Protein AF-A0A848UAN7-F1 (afdb_monomer)

Secondary structure (DSSP, 8-state):
-PPPSSB-HHHHHHHHHHHHHHHHHHHHHHHHH--SS---S-HHHHHHHHHHHHHHHHHHS-TT-HHHHHHHHHHHHHHH--HHHHHHHHHHHHHHHHHHTTSSSB-HHHHHHHHHHHHHHHHHT-SS--SSSHHHHHHHHHHHHHHHHT-

Mean predicted aligned error: 4.3 Å

Sequence (151 aa):
MPTLDRLDVRALRDVIVTYRDTVRNHAGGLNKLNVYPVPDGDTGTNMSRTLDAVVAEMESADPDDLGATCDAISHGSLMGARGNSGVILSQILRGLTSTLKEQAEGTGQRVADALTAASAGAYQAVLKPVEGTILTVVRESADAAKAASHG

Nearest PDB structures (foldseek):
  8vip-assembly1_A  TM=9.567E-01  e=2.050E-08  Staphylococcus aureus subsp. aureus NCTC 8325
  7ed9-assembly2_B  TM=9.545E-01  e=2.155E-08  Thermus thermophilus HB8
  7snb-assembly1_A  TM=9.518E-01  e=2.628E-08  Staphylococcus aureus
  7w7h-assembly1_B  TM=9.264E-01  e=2.628E-08  Streptococcus suis 05ZYH33
  7w7h-assembly1_A  TM=9.252E-01  e=1.350E-07  Streptococcus suis 05ZYH33

Solvent-accessible surface area (backbone atoms only — not comparable to full-atom values): 7466 Å² total; per-residue (Å²): 130,85,83,73,88,58,48,44,51,60,56,49,53,51,49,53,52,51,49,31,53,51,40,49,76,39,13,72,57,42,12,70,65,35,70,69,93,63,63,78,52,42,48,17,56,22,38,27,50,10,36,51,31,16,51,58,36,32,71,74,27,55,75,86,38,47,53,46,33,26,50,22,37,30,47,18,17,56,79,29,37,28,70,69,54,7,46,31,49,18,27,28,47,31,22,29,26,64,50,54,42,80,50,96,64,38,39,61,54,49,50,15,53,10,32,42,37,11,27,54,33,28,50,71,67,37,98,77,74,58,80,91,41,72,57,39,55,37,40,54,51,14,54,52,33,44,58,60,47,78,108

Radius of gyration: 14.99 Å; Cα contacts (8 Å, |Δi|>4): 220; chains: 1; bounding box: 40×36×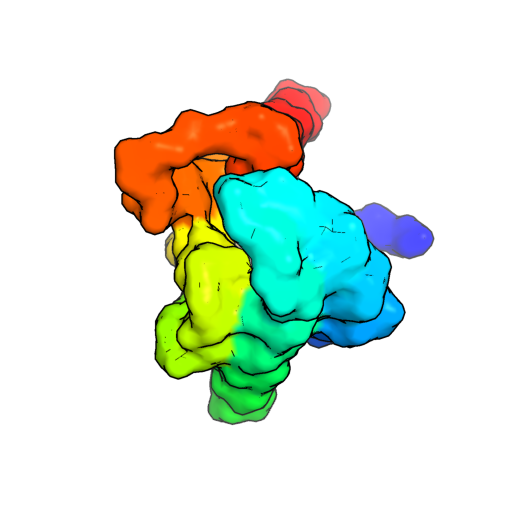36 Å

pLDDT: mean 91.44, std 11.03, range [45.97, 98.75]

Structure (mmCIF, N/CA/C/O backbone):
data_AF-A0A848UAN7-F1
#
_entry.id   AF-A0A848UAN7-F1
#
loop_
_atom_site.group_PDB
_atom_site.id
_atom_site.type_symbol
_atom_site.label_atom_id
_atom_site.label_alt_id
_atom_site.label_comp_id
_atom_site.label_asym_id
_atom_site.label_entity_id
_atom_site.label_seq_id
_atom_site.pdbx_PDB_ins_code
_atom_site.Cartn_x
_atom_site.Cartn_y
_atom_site.Cartn_z
_atom_site.occupancy
_atom_site.B_iso_or_equiv
_atom_site.auth_seq_id
_atom_site.auth_comp_id
_atom_site.auth_asym_id
_atom_site.auth_atom_id
_atom_site.pdbx_PDB_model_num
ATOM 1 N N . MET A 1 1 ? -19.400 2.141 -5.904 1.00 48.31 1 MET A N 1
ATOM 2 C CA . MET A 1 1 ? -19.024 1.537 -4.610 1.00 48.31 1 MET A CA 1
ATOM 3 C C . MET A 1 1 ? -19.772 2.285 -3.527 1.00 48.31 1 MET A C 1
ATOM 5 O O . MET A 1 1 ? -19.815 3.506 -3.636 1.00 48.31 1 MET A O 1
ATOM 9 N N . PRO A 1 2 ? -20.399 1.607 -2.555 1.00 45.97 2 PRO A N 1
ATOM 10 C CA . PRO A 1 2 ? -20.891 2.293 -1.366 1.00 45.97 2 PRO A CA 1
ATOM 11 C C . PRO A 1 2 ? -19.711 2.973 -0.660 1.00 45.97 2 PRO A C 1
ATOM 13 O O . PRO A 1 2 ? -18.619 2.404 -0.598 1.00 45.97 2 PRO A O 1
ATOM 16 N N . THR A 1 3 ? -19.913 4.199 -0.188 1.00 59.47 3 THR A N 1
ATOM 17 C CA . THR A 1 3 ? -18.951 4.879 0.682 1.00 59.47 3 THR A CA 1
ATOM 18 C C . THR A 1 3 ? -18.889 4.101 1.991 1.00 59.47 3 THR A C 1
ATOM 20 O O . THR A 1 3 ? -19.928 3.828 2.589 1.00 59.47 3 THR A O 1
ATOM 23 N N . LEU A 1 4 ? -17.694 3.686 2.401 1.00 60.72 4 LEU A N 1
ATOM 24 C CA . LEU A 1 4 ? -17.496 3.080 3.711 1.00 60.72 4 LEU A CA 1
ATOM 25 C C . LEU A 1 4 ? -17.457 4.198 4.751 1.00 60.72 4 LEU A C 1
ATOM 27 O O . LEU A 1 4 ? -16.599 5.073 4.668 1.00 60.72 4 LEU A O 1
ATOM 31 N N . ASP A 1 5 ? -18.337 4.135 5.746 1.00 67.62 5 ASP A N 1
ATOM 32 C CA . ASP A 1 5 ? -18.242 5.016 6.916 1.00 67.62 5 ASP A CA 1
ATOM 33 C C . ASP A 1 5 ? -17.046 4.631 7.808 1.00 67.62 5 ASP A C 1
ATOM 35 O O . ASP A 1 5 ? -16.563 5.442 8.603 1.00 67.62 5 ASP A O 1
ATOM 39 N N . ARG A 1 6 ? -16.570 3.377 7.697 1.00 72.56 6 ARG A N 1
ATOM 40 C CA . ARG A 1 6 ? -15.509 2.783 8.524 1.00 72.56 6 ARG A CA 1
ATOM 41 C C . ARG A 1 6 ? -14.689 1.749 7.754 1.00 72.56 6 ARG A C 1
ATOM 43 O O . ARG A 1 6 ? -15.240 0.979 6.972 1.00 72.56 6 ARG A O 1
ATOM 50 N N . LEU A 1 7 ? -13.384 1.702 8.027 1.00 82.88 7 LEU A N 1
ATOM 51 C CA . LEU A 1 7 ? -12.501 0.616 7.598 1.00 82.88 7 LEU A CA 1
ATOM 52 C C . LEU A 1 7 ? -12.425 -0.443 8.710 1.00 82.88 7 LEU A C 1
ATOM 54 O O . LEU A 1 7 ? -11.739 -0.231 9.713 1.00 82.88 7 LEU A O 1
ATOM 58 N N . ASP A 1 8 ? -13.151 -1.548 8.541 1.00 88.69 8 ASP A N 1
ATOM 59 C CA . ASP A 1 8 ? -13.088 -2.723 9.418 1.00 88.69 8 ASP A CA 1
ATOM 60 C C . ASP A 1 8 ? -12.057 -3.762 8.924 1.00 88.69 8 ASP A C 1
ATOM 62 O O . ASP A 1 8 ? -11.429 -3.596 7.871 1.00 88.69 8 ASP A O 1
ATOM 66 N N . VAL A 1 9 ? -11.856 -4.836 9.698 1.00 92.06 9 VAL A N 1
ATOM 67 C CA . VAL A 1 9 ? -10.880 -5.894 9.374 1.00 92.06 9 VAL A CA 1
ATOM 68 C C . VAL A 1 9 ? -11.174 -6.558 8.028 1.00 92.06 9 VAL A C 1
ATOM 70 O O . VAL A 1 9 ? -10.255 -6.794 7.243 1.00 92.06 9 VAL A O 1
ATOM 73 N N . ARG A 1 10 ? -12.448 -6.795 7.703 1.00 92.12 10 ARG A N 1
ATOM 74 C CA . ARG A 1 10 ? -12.847 -7.419 6.441 1.00 92.12 10 ARG A CA 1
ATOM 75 C C . ARG A 1 10 ? -12.543 -6.502 5.262 1.00 92.12 10 ARG A C 1
ATOM 77 O O . ARG A 1 10 ? -11.922 -6.942 4.300 1.00 92.12 10 ARG A O 1
ATOM 84 N N . ALA A 1 11 ? -12.915 -5.229 5.360 1.00 91.69 11 ALA A N 1
ATOM 85 C CA . ALA A 1 11 ? -12.633 -4.225 4.347 1.00 91.69 11 ALA A CA 1
ATOM 86 C C . ALA A 1 11 ? -11.122 -4.049 4.136 1.00 91.69 11 ALA A C 1
ATOM 88 O O . ALA A 1 11 ? -10.677 -3.938 2.995 1.00 91.69 11 ALA A O 1
ATOM 89 N N . LEU A 1 12 ? -10.313 -4.088 5.202 1.00 94.00 12 LEU A N 1
ATOM 90 C CA . LEU A 1 12 ? -8.853 -4.066 5.087 1.00 94.00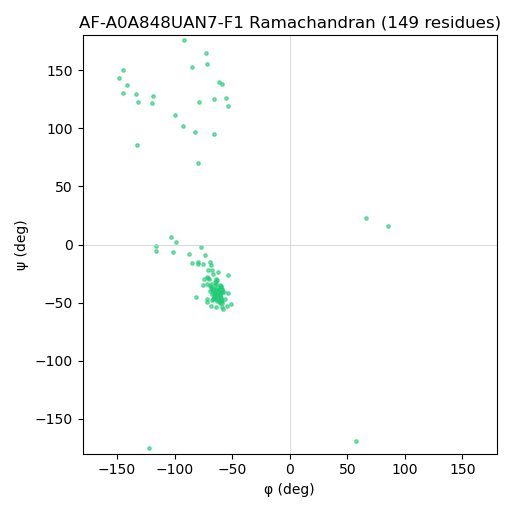 12 LEU A CA 1
ATOM 91 C C . LEU A 1 12 ? -8.326 -5.284 4.313 1.00 94.00 12 LEU A C 1
ATOM 93 O O . LEU A 1 12 ? -7.534 -5.117 3.382 1.00 94.00 12 LEU A O 1
ATOM 97 N N . ARG A 1 13 ? -8.779 -6.498 4.652 1.00 96.62 13 ARG A N 1
ATOM 98 C CA . ARG A 1 13 ? -8.385 -7.731 3.945 1.00 96.62 13 ARG A CA 1
ATOM 99 C C . ARG A 1 13 ? -8.797 -7.679 2.471 1.00 96.62 13 ARG A C 1
ATOM 101 O O . ARG A 1 13 ? -7.971 -7.960 1.601 1.00 96.62 13 ARG A O 1
ATOM 108 N N . ASP A 1 14 ? -10.017 -7.232 2.182 1.00 95.88 14 ASP A N 1
ATOM 109 C CA . ASP A 1 14 ? -10.538 -7.077 0.818 1.00 95.88 14 ASP A CA 1
ATOM 110 C C . ASP A 1 14 ? -9.722 -6.054 0.007 1.00 95.88 14 ASP A C 1
ATOM 112 O O . ASP A 1 14 ? -9.399 -6.298 -1.160 1.00 95.88 14 ASP A O 1
ATOM 116 N N . VAL A 1 15 ? -9.322 -4.931 0.619 1.00 95.50 15 VAL A N 1
ATOM 117 C CA . VAL A 1 15 ? -8.444 -3.930 -0.010 1.00 95.50 15 VAL A CA 1
ATOM 118 C C . VAL A 1 15 ? -7.080 -4.528 -0.349 1.00 95.50 15 VAL A C 1
ATOM 120 O O . VAL A 1 15 ? -6.589 -4.315 -1.458 1.00 95.50 15 VAL A O 1
ATOM 123 N N . ILE A 1 16 ? -6.473 -5.301 0.555 1.00 98.00 16 ILE A N 1
ATOM 124 C CA . ILE A 1 16 ? -5.165 -5.930 0.315 1.00 98.00 16 ILE A CA 1
ATOM 125 C C . ILE A 1 16 ? -5.235 -6.955 -0.823 1.00 98.00 16 ILE A C 1
ATOM 127 O O . ILE A 1 16 ? -4.377 -6.936 -1.710 1.00 98.00 16 ILE A O 1
ATOM 131 N N . VAL A 1 17 ? -6.270 -7.801 -0.857 1.00 98.31 17 VAL A N 1
ATOM 132 C CA . VAL A 1 17 ? -6.479 -8.764 -1.955 1.00 98.31 17 VAL A CA 1
ATOM 133 C C . VAL A 1 17 ? -6.710 -8.036 -3.280 1.00 98.31 17 VAL A C 1
ATOM 135 O O . VAL A 1 17 ? -6.050 -8.339 -4.276 1.00 98.31 17 VAL A O 1
ATOM 138 N N . THR A 1 18 ? -7.572 -7.017 -3.282 1.00 98.19 18 THR A N 1
ATOM 139 C CA . THR A 1 18 ? -7.858 -6.205 -4.475 1.00 98.19 18 THR A CA 1
ATOM 140 C C . THR A 1 18 ? -6.600 -5.509 -4.989 1.00 98.19 18 THR A C 1
ATOM 142 O O . THR A 1 18 ? -6.355 -5.466 -6.198 1.00 98.19 18 THR A O 1
ATOM 145 N N . TYR A 1 19 ? -5.769 -4.985 -4.086 1.00 97.62 19 TYR A N 1
ATOM 146 C CA . TYR A 1 19 ? -4.514 -4.340 -4.446 1.00 97.62 19 TYR A CA 1
ATOM 147 C C . TYR A 1 19 ? -3.524 -5.336 -5.057 1.00 97.62 19 TYR A C 1
ATOM 149 O O . TYR A 1 19 ? -2.964 -5.057 -6.121 1.00 97.62 19 TYR A O 1
ATOM 157 N N . ARG A 1 20 ? -3.372 -6.526 -4.457 1.00 98.31 20 ARG A N 1
ATOM 158 C CA . ARG A 1 20 ? -2.570 -7.626 -5.016 1.00 98.31 20 ARG A CA 1
ATOM 159 C C . ARG A 1 20 ? -3.013 -7.964 -6.434 1.00 98.31 20 ARG A C 1
ATOM 161 O O . ARG A 1 20 ? -2.180 -7.978 -7.340 1.00 98.31 20 ARG A O 1
ATOM 168 N N . ASP A 1 21 ? -4.303 -8.213 -6.640 1.00 98.44 21 ASP A N 1
ATOM 169 C CA . ASP A 1 21 ? -4.841 -8.597 -7.950 1.00 98.44 21 ASP A CA 1
ATOM 170 C C . ASP A 1 21 ? -4.659 -7.479 -8.983 1.00 98.44 21 ASP A C 1
ATOM 172 O O . ASP A 1 21 ? -4.254 -7.727 -10.121 1.00 98.44 21 ASP A O 1
ATOM 176 N N . THR A 1 22 ? -4.874 -6.226 -8.576 1.00 98.25 22 THR A N 1
ATOM 177 C CA . THR A 1 22 ? -4.699 -5.057 -9.446 1.00 98.25 22 THR A CA 1
ATOM 178 C C . THR A 1 22 ? -3.245 -4.892 -9.876 1.00 98.25 22 THR A C 1
ATOM 180 O O . THR A 1 22 ? -2.983 -4.720 -11.069 1.00 98.25 22 THR A O 1
ATOM 183 N N . VAL A 1 23 ? -2.290 -4.984 -8.945 1.00 97.50 23 VAL A N 1
ATOM 184 C CA . VAL A 1 23 ? -0.855 -4.903 -9.262 1.00 97.50 23 VAL A CA 1
ATOM 185 C C . VAL A 1 23 ? -0.436 -6.057 -10.158 1.00 97.50 23 VAL A C 1
ATOM 187 O O . VAL A 1 23 ? 0.270 -5.825 -11.137 1.00 97.50 23 VAL A O 1
ATOM 190 N N . ARG A 1 24 ? -0.902 -7.279 -9.886 1.00 97.81 24 ARG A N 1
ATOM 191 C CA . ARG A 1 24 ? -0.617 -8.451 -10.722 1.00 97.81 24 ARG A CA 1
ATOM 192 C C . ARG A 1 24 ? -1.101 -8.242 -12.159 1.00 97.81 24 ARG A C 1
ATOM 194 O O . ARG A 1 24 ? -0.327 -8.431 -13.096 1.00 97.81 24 ARG A O 1
ATOM 201 N N . ASN A 1 25 ? -2.342 -7.789 -12.334 1.00 98.25 25 ASN A N 1
ATOM 202 C CA . ASN A 1 25 ? -2.938 -7.548 -13.651 1.00 98.25 25 ASN A CA 1
ATOM 203 C C . ASN A 1 25 ? -2.217 -6.439 -14.435 1.00 98.25 25 ASN A C 1
ATOM 205 O O . ASN A 1 25 ? -2.155 -6.489 -15.663 1.00 98.25 25 ASN A O 1
ATOM 209 N N . HIS A 1 26 ? -1.629 -5.465 -13.736 1.00 97.06 26 HIS A N 1
ATOM 210 C CA . HIS A 1 26 ? -0.906 -4.346 -14.344 1.00 97.06 26 HIS A CA 1
ATOM 211 C C . HIS A 1 26 ? 0.622 -4.486 -14.273 1.00 97.06 26 HIS A C 1
ATOM 213 O O . HIS A 1 26 ? 1.333 -3.571 -14.691 1.00 97.06 26 HIS A O 1
ATOM 219 N N . ALA A 1 27 ? 1.152 -5.625 -13.811 1.00 96.38 27 ALA A N 1
ATOM 220 C CA . ALA A 1 27 ? 2.584 -5.817 -13.583 1.00 96.38 27 ALA A CA 1
ATOM 221 C C . ALA A 1 27 ? 3.409 -5.569 -14.853 1.00 96.38 27 ALA A C 1
ATOM 223 O O . ALA A 1 27 ? 4.436 -4.898 -14.806 1.00 96.38 27 ALA A O 1
ATOM 224 N N . GLY A 1 28 ? 2.922 -6.029 -16.011 1.00 95.56 28 GLY A N 1
ATOM 225 C CA . GLY A 1 28 ? 3.571 -5.776 -17.298 1.00 95.56 28 GLY A CA 1
ATOM 226 C C . GLY A 1 28 ? 3.596 -4.293 -17.694 1.00 95.56 28 GLY A C 1
ATOM 227 O O . GLY A 1 28 ? 4.546 -3.851 -18.334 1.00 95.56 28 GLY A O 1
ATOM 228 N N . GLY A 1 29 ? 2.584 -3.513 -17.304 1.00 94.31 29 GLY A N 1
ATOM 229 C CA . GLY A 1 29 ? 2.562 -2.060 -17.494 1.00 94.31 29 GLY A CA 1
ATOM 230 C C . GLY A 1 29 ? 3.547 -1.354 -16.565 1.00 94.31 29 GLY A C 1
ATOM 231 O O . GLY A 1 29 ? 4.357 -0.557 -17.026 1.00 94.31 29 GLY A O 1
ATOM 232 N N . LEU A 1 30 ? 3.547 -1.717 -15.281 1.00 92.69 30 LEU A N 1
ATOM 233 C CA . LEU A 1 30 ? 4.491 -1.196 -14.286 1.00 92.69 30 LEU A CA 1
ATOM 234 C C . LEU A 1 30 ? 5.950 -1.487 -14.668 1.00 92.69 30 LEU A C 1
ATOM 236 O O . LEU A 1 30 ? 6.796 -0.605 -14.576 1.00 92.69 30 LEU A O 1
ATOM 240 N N . ASN A 1 31 ? 6.232 -2.689 -15.176 1.00 93.00 31 ASN A N 1
ATOM 241 C CA . ASN A 1 31 ? 7.550 -3.057 -15.696 1.00 93.00 31 ASN A CA 1
ATOM 242 C C . ASN A 1 31 ? 7.998 -2.137 -16.847 1.00 93.00 31 ASN A C 1
ATOM 244 O O . ASN A 1 31 ? 9.168 -1.777 -16.912 1.00 93.00 31 ASN A O 1
ATOM 248 N N . LYS A 1 32 ? 7.080 -1.731 -17.737 1.00 90.25 32 LYS A N 1
ATOM 249 C CA . LYS A 1 32 ? 7.375 -0.819 -18.859 1.00 90.25 32 LYS A CA 1
ATOM 250 C C . LYS A 1 32 ? 7.557 0.634 -18.424 1.00 90.25 32 LYS A C 1
ATOM 252 O O . LYS A 1 32 ? 8.282 1.368 -19.084 1.00 90.25 32 LYS A O 1
ATOM 257 N N . LEU A 1 33 ? 6.884 1.051 -17.350 1.00 86.31 33 LEU A N 1
ATOM 258 C CA . LEU A 1 33 ? 7.039 2.387 -16.771 1.00 86.31 33 LEU A CA 1
ATOM 259 C C . LEU A 1 33 ? 8.342 2.536 -15.982 1.00 86.31 33 LEU A C 1
ATOM 261 O O . LEU A 1 33 ? 8.727 3.668 -15.699 1.00 86.31 33 LEU A O 1
ATOM 265 N N . ASN A 1 34 ? 9.010 1.435 -15.612 1.00 75.81 34 ASN A N 1
ATOM 266 C CA . ASN A 1 34 ? 10.262 1.504 -14.870 1.00 75.81 34 ASN A CA 1
ATOM 267 C C . ASN A 1 34 ? 11.365 2.151 -15.723 1.00 75.81 34 ASN A C 1
ATOM 269 O O . ASN A 1 34 ? 12.020 1.486 -16.520 1.00 75.81 34 ASN A O 1
ATOM 273 N N . VAL A 1 35 ? 11.556 3.458 -15.548 1.00 69.06 35 VAL A N 1
ATOM 274 C CA . VAL A 1 35 ? 12.559 4.268 -16.253 1.00 69.06 35 VAL A CA 1
ATOM 275 C C . VAL A 1 35 ? 13.617 4.854 -15.309 1.00 69.06 35 VAL A C 1
ATOM 277 O O . VAL A 1 35 ? 14.531 5.527 -15.780 1.00 69.06 35 VAL A O 1
ATOM 280 N N . TYR A 1 36 ? 13.529 4.607 -13.993 1.00 62.34 36 TYR A N 1
ATOM 281 C CA . TYR A 1 36 ? 14.416 5.215 -12.992 1.00 62.34 36 TYR A CA 1
ATOM 282 C C . TYR A 1 36 ? 14.824 4.245 -11.865 1.00 62.34 36 TYR A C 1
ATOM 284 O O . TYR A 1 36 ? 13.952 3.593 -11.299 1.00 62.34 36 TYR A O 1
ATOM 292 N N . PRO A 1 37 ? 16.104 4.209 -11.427 1.00 65.50 37 PRO A N 1
ATOM 293 C CA . PRO A 1 37 ? 17.302 4.730 -12.095 1.00 65.50 37 PRO A CA 1
ATOM 294 C C . PRO A 1 37 ? 17.815 3.778 -13.190 1.00 65.50 37 PRO A C 1
ATOM 296 O O . PRO A 1 37 ? 18.606 4.188 -14.035 1.00 65.50 37 PRO A O 1
ATOM 299 N N . VAL A 1 38 ? 17.375 2.514 -13.163 1.00 67.56 38 VAL A N 1
ATOM 300 C CA . VAL A 1 38 ? 17.747 1.465 -14.115 1.00 67.56 38 VAL A CA 1
ATOM 301 C C . VAL A 1 38 ? 16.468 0.765 -14.587 1.00 67.56 38 VAL A C 1
ATOM 303 O O . VAL A 1 38 ? 15.732 0.248 -13.748 1.00 67.56 38 VAL A O 1
ATOM 306 N N . PRO A 1 39 ? 16.188 0.729 -15.901 1.00 77.25 39 PRO A N 1
ATOM 307 C CA . PRO A 1 39 ? 15.019 0.059 -16.458 1.00 77.25 39 PRO A CA 1
ATOM 308 C C . PRO A 1 39 ? 15.262 -1.456 -16.546 1.00 77.25 39 PRO A C 1
ATOM 310 O O . PRO A 1 39 ? 15.436 -2.016 -17.625 1.00 77.25 39 PRO A O 1
ATOM 313 N N . ASP A 1 40 ? 15.308 -2.129 -15.399 1.00 84.75 40 ASP A N 1
ATOM 314 C CA . ASP A 1 40 ? 15.451 -3.593 -15.301 1.00 84.75 40 ASP A CA 1
ATOM 315 C C . ASP A 1 40 ? 14.171 -4.358 -15.692 1.00 84.75 40 ASP A C 1
ATOM 317 O O . ASP A 1 40 ? 14.189 -5.579 -15.854 1.00 84.75 40 ASP A O 1
ATOM 321 N N . GLY A 1 41 ? 13.062 -3.634 -15.885 1.00 89.25 41 GLY A N 1
ATOM 322 C CA . GLY A 1 41 ? 11.788 -4.188 -16.321 1.00 89.25 41 GLY A CA 1
ATOM 323 C C . GLY A 1 41 ? 11.141 -5.129 -15.306 1.00 89.25 41 GLY A C 1
ATOM 324 O O . GLY A 1 41 ? 10.333 -5.961 -15.717 1.00 89.25 41 GLY A O 1
ATOM 325 N N . ASP A 1 42 ? 11.468 -5.024 -14.013 1.00 94.06 42 ASP A N 1
ATOM 326 C CA . ASP A 1 42 ? 10.996 -5.973 -12.995 1.00 94.06 42 ASP A CA 1
ATOM 327 C C . ASP A 1 42 ? 10.086 -5.364 -11.909 1.00 94.06 42 ASP A C 1
ATOM 329 O O . ASP A 1 42 ? 9.521 -6.102 -11.099 1.00 94.06 42 ASP A O 1
ATOM 333 N N . THR A 1 43 ? 9.887 -4.039 -11.910 1.00 93.62 43 THR A N 1
ATOM 334 C CA . THR A 1 43 ? 9.194 -3.301 -10.835 1.00 93.62 43 THR A CA 1
ATOM 335 C C . THR A 1 43 ? 7.828 -3.889 -10.473 1.00 93.62 43 THR A C 1
ATOM 337 O O . THR A 1 43 ? 7.572 -4.170 -9.301 1.00 93.62 43 THR A O 1
ATOM 340 N N . GLY A 1 44 ? 6.958 -4.110 -11.460 1.00 95.06 44 GLY A N 1
ATOM 341 C CA . GLY A 1 44 ? 5.631 -4.695 -11.263 1.00 95.06 44 GLY A CA 1
ATOM 342 C C . GLY A 1 44 ? 5.678 -6.164 -10.852 1.00 95.06 44 GLY A C 1
ATOM 343 O O . GLY A 1 44 ? 4.867 -6.607 -10.043 1.00 95.06 44 GLY A O 1
ATOM 344 N N . THR A 1 45 ? 6.657 -6.920 -11.354 1.00 96.19 45 THR A N 1
ATOM 345 C CA . THR A 1 45 ? 6.875 -8.320 -10.946 1.00 96.19 45 THR A CA 1
ATOM 346 C C . THR A 1 45 ? 7.304 -8.413 -9.481 1.00 96.19 45 THR A C 1
ATOM 348 O O . THR A 1 45 ? 6.772 -9.227 -8.727 1.00 96.19 45 THR A O 1
ATOM 351 N N . ASN A 1 46 ? 8.218 -7.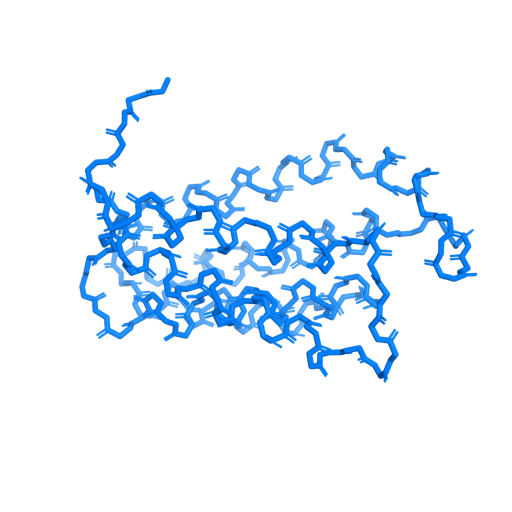543 -9.061 1.00 96.50 46 ASN A N 1
ATOM 352 C CA . ASN A 1 46 ? 8.700 -7.434 -7.691 1.00 96.50 46 ASN A CA 1
ATOM 353 C C . ASN A 1 46 ? 7.588 -7.011 -6.720 1.00 96.50 46 ASN A C 1
ATOM 355 O O . ASN A 1 46 ? 7.412 -7.640 -5.672 1.00 96.50 46 ASN A O 1
ATOM 359 N N . MET A 1 47 ? 6.775 -6.019 -7.096 1.00 96.81 47 MET A N 1
ATOM 360 C CA . MET A 1 47 ? 5.608 -5.612 -6.306 1.00 96.81 47 MET A CA 1
ATOM 361 C C . MET A 1 47 ? 4.563 -6.730 -6.208 1.00 96.81 47 MET A C 1
ATOM 363 O O . MET A 1 47 ? 4.105 -7.028 -5.107 1.00 96.81 47 MET A O 1
ATOM 367 N N . SER A 1 48 ? 4.231 -7.402 -7.318 1.00 97.75 48 SER A N 1
ATOM 368 C CA . SER A 1 48 ? 3.267 -8.513 -7.313 1.00 97.75 48 SER A CA 1
ATOM 369 C C . SER A 1 48 ? 3.720 -9.652 -6.400 1.00 97.75 48 SER A C 1
ATOM 371 O O . SER A 1 48 ? 2.932 -10.117 -5.587 1.00 97.75 48 SER A O 1
ATOM 373 N N . ARG A 1 49 ? 4.990 -10.072 -6.483 1.00 98.12 49 ARG A N 1
ATOM 374 C CA . ARG A 1 49 ? 5.532 -11.143 -5.626 1.00 98.12 49 ARG A CA 1
ATOM 375 C C . ARG A 1 49 ? 5.555 -10.762 -4.148 1.00 98.12 49 ARG A C 1
ATOM 377 O O . ARG A 1 49 ? 5.340 -11.618 -3.297 1.00 98.12 49 ARG A O 1
ATOM 384 N N . THR A 1 50 ? 5.810 -9.490 -3.850 1.00 98.56 50 THR A N 1
ATOM 385 C CA . THR A 1 50 ? 5.743 -8.976 -2.477 1.00 98.56 50 THR A CA 1
ATOM 386 C C . THR A 1 50 ? 4.306 -9.060 -1.952 1.00 98.56 50 THR A C 1
ATOM 388 O O . THR A 1 50 ? 4.083 -9.546 -0.848 1.00 98.56 50 THR A O 1
ATOM 391 N N . LEU A 1 51 ? 3.315 -8.664 -2.759 1.00 98.62 51 LEU A N 1
ATOM 392 C CA . LEU A 1 51 ? 1.898 -8.739 -2.385 1.00 98.62 51 LEU A CA 1
ATOM 393 C C . LEU A 1 51 ? 1.368 -10.177 -2.310 1.00 98.62 51 LEU A C 1
ATOM 395 O O . LEU A 1 51 ? 0.487 -10.452 -1.502 1.00 98.62 51 LEU A O 1
ATOM 399 N N . ASP A 1 52 ? 1.917 -11.106 -3.095 1.00 98.69 52 ASP A N 1
ATOM 400 C CA . ASP A 1 52 ? 1.603 -12.532 -2.965 1.00 98.69 52 ASP A CA 1
ATOM 401 C C . ASP A 1 52 ? 1.996 -13.068 -1.583 1.00 98.69 52 ASP A C 1
ATOM 403 O O . ASP A 1 52 ? 1.207 -13.771 -0.955 1.00 98.69 52 ASP A O 1
ATOM 407 N N . ALA A 1 53 ? 3.175 -12.688 -1.079 1.00 98.69 53 ALA A N 1
ATOM 408 C CA . ALA A 1 53 ? 3.612 -13.052 0.267 1.00 98.69 53 ALA A CA 1
ATOM 409 C C . ALA A 1 53 ? 2.753 -12.394 1.360 1.00 98.69 53 ALA A C 1
ATOM 411 O O . ALA A 1 53 ? 2.423 -13.044 2.346 1.00 98.69 53 ALA A O 1
ATOM 412 N N . VAL A 1 54 ? 2.348 -11.133 1.168 1.00 98.75 54 VAL A N 1
ATOM 413 C CA . VAL A 1 54 ? 1.423 -10.433 2.078 1.00 98.75 54 VAL A CA 1
ATOM 414 C C . VAL A 1 54 ? 0.096 -11.174 2.194 1.00 98.75 54 VAL A C 1
ATOM 416 O O . VAL A 1 54 ? -0.364 -11.423 3.303 1.00 98.75 54 VAL A O 1
ATOM 419 N N . VAL A 1 55 ? -0.519 -11.527 1.061 1.00 98.75 55 VAL A N 1
ATOM 420 C CA . VAL A 1 55 ? -1.812 -12.225 1.057 1.00 98.75 55 VAL A CA 1
ATOM 421 C C . VAL A 1 55 ? -1.679 -13.611 1.685 1.00 98.75 55 VAL A C 1
ATOM 423 O O . VAL A 1 55 ? -2.503 -13.954 2.524 1.00 98.75 55 VAL A O 1
ATOM 426 N N . ALA A 1 56 ? -0.628 -14.366 1.352 1.00 98.62 56 ALA A N 1
ATOM 427 C CA . ALA A 1 56 ? -0.395 -15.686 1.938 1.00 98.62 56 ALA A CA 1
ATOM 428 C C . ALA A 1 56 ? -0.226 -15.631 3.468 1.00 98.62 56 ALA A C 1
ATOM 430 O O . ALA A 1 56 ? -0.800 -16.449 4.182 1.00 98.62 56 ALA A O 1
ATOM 431 N N . GLU A 1 57 ? 0.521 -14.647 3.980 1.00 98.62 57 GLU A N 1
ATOM 432 C CA . GLU A 1 57 ? 0.684 -14.449 5.424 1.00 98.62 57 GLU A CA 1
ATOM 433 C C . GLU A 1 57 ? -0.646 -14.049 6.080 1.00 98.62 57 GLU A C 1
ATOM 435 O O . GLU A 1 57 ? -1.053 -14.625 7.087 1.00 98.62 57 GLU A O 1
ATOM 440 N N . MET A 1 58 ? -1.369 -13.101 5.479 1.00 98.19 58 MET A N 1
ATOM 441 C CA . MET A 1 58 ? -2.667 -12.629 5.964 1.00 98.19 58 MET A CA 1
ATOM 442 C C . MET A 1 58 ? -3.720 -13.745 6.011 1.00 98.19 58 MET A C 1
ATOM 444 O O . MET A 1 58 ? -4.498 -13.804 6.960 1.00 98.19 58 MET A O 1
ATOM 448 N N . GLU A 1 59 ? -3.739 -14.651 5.029 1.00 97.50 59 GLU A N 1
ATOM 449 C CA . GLU A 1 59 ? -4.634 -15.818 4.989 1.00 97.50 59 GLU A CA 1
ATOM 450 C C . GLU A 1 59 ? -4.409 -16.789 6.1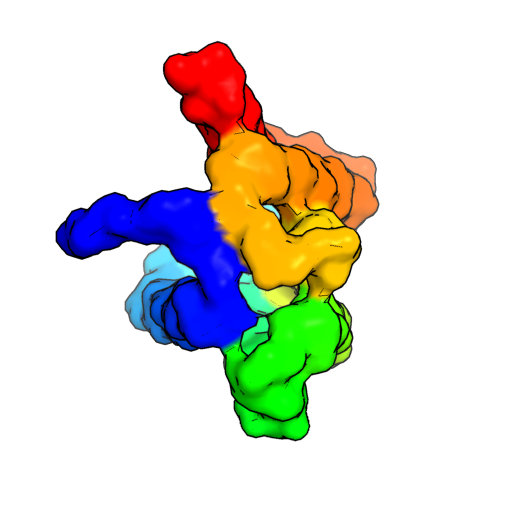59 1.00 97.50 59 GLU A C 1
ATOM 452 O O . GLU A 1 59 ? -5.338 -17.498 6.538 1.00 97.50 59 GLU A O 1
ATOM 457 N N . SER A 1 60 ? -3.215 -16.790 6.762 1.00 96.88 60 SER A N 1
ATOM 458 C CA . SER A 1 60 ? -2.906 -17.603 7.946 1.00 96.88 60 SER A CA 1
ATOM 459 C C . SER A 1 60 ? -3.298 -16.948 9.278 1.00 96.88 60 SER A C 1
ATOM 461 O O . SER A 1 60 ? -3.369 -17.633 10.299 1.00 96.88 60 SER A O 1
ATOM 463 N N . ALA A 1 61 ? -3.561 -15.639 9.276 1.00 97.31 61 ALA A N 1
ATOM 464 C CA . ALA A 1 61 ? -3.976 -14.888 10.456 1.00 97.31 61 ALA A CA 1
ATOM 465 C C . ALA A 1 61 ? -5.490 -14.970 10.683 1.00 97.31 61 ALA A C 1
ATOM 467 O O . ALA A 1 61 ? -6.261 -15.091 9.726 1.00 97.31 61 ALA A O 1
ATOM 468 N N . ASP A 1 62 ? -5.905 -14.826 11.944 1.00 96.25 62 ASP A N 1
ATOM 469 C CA . ASP A 1 62 ? -7.317 -14.771 12.331 1.00 96.25 62 ASP A CA 1
ATOM 470 C C . ASP A 1 62 ? -8.054 -13.681 11.514 1.00 96.25 62 ASP A C 1
ATOM 472 O O . ASP A 1 62 ? -7.647 -12.512 11.544 1.00 96.25 62 ASP A O 1
ATOM 476 N N . PRO A 1 63 ? -9.084 -14.047 10.723 1.00 94.31 63 PRO A N 1
ATOM 477 C CA . PRO A 1 63 ? -9.787 -13.115 9.848 1.00 94.31 63 PRO A CA 1
ATOM 478 C C . PRO A 1 63 ? -10.612 -12.061 10.588 1.00 94.31 63 PRO A C 1
ATOM 480 O O . PRO A 1 63 ? -10.936 -11.044 9.972 1.00 94.31 63 PRO A O 1
ATOM 483 N N . ASP A 1 64 ? -10.910 -12.277 11.870 1.00 93.38 64 ASP A N 1
ATOM 484 C CA . ASP A 1 64 ? -11.716 -11.371 12.688 1.00 93.38 64 ASP A CA 1
ATOM 485 C C . ASP A 1 64 ? -10.855 -10.494 13.623 1.00 93.38 64 ASP A C 1
ATOM 487 O O . ASP A 1 64 ? -11.363 -9.557 14.243 1.00 93.38 64 ASP A O 1
ATOM 491 N N . ASP A 1 65 ? -9.539 -10.734 13.690 1.00 93.69 65 ASP A N 1
ATOM 492 C CA . ASP A 1 65 ? -8.592 -9.947 14.487 1.00 93.69 65 ASP A CA 1
ATOM 493 C C . ASP A 1 65 ? -7.840 -8.927 13.611 1.00 93.69 65 ASP A C 1
ATOM 495 O O . ASP A 1 65 ? -6.988 -9.257 12.774 1.00 93.69 65 ASP A O 1
ATOM 499 N N . LEU A 1 66 ? -8.142 -7.642 13.830 1.00 92.94 66 LEU A N 1
ATOM 500 C CA . LEU A 1 66 ? -7.483 -6.524 13.152 1.00 92.94 66 LEU A CA 1
ATOM 501 C C . LEU A 1 66 ? -5.981 -6.460 13.459 1.00 92.94 66 LEU A C 1
ATOM 503 O O . LEU A 1 66 ? -5.183 -6.172 12.568 1.00 92.94 66 LEU A O 1
ATOM 507 N N . GLY A 1 67 ? -5.586 -6.717 14.704 1.00 94.75 67 GLY A N 1
ATOM 508 C CA . GLY A 1 67 ? -4.191 -6.693 15.123 1.00 94.75 67 GLY A CA 1
ATOM 509 C C . GLY A 1 67 ? -3.392 -7.806 14.462 1.00 94.75 67 GLY A C 1
ATOM 510 O O . GLY A 1 67 ? -2.339 -7.52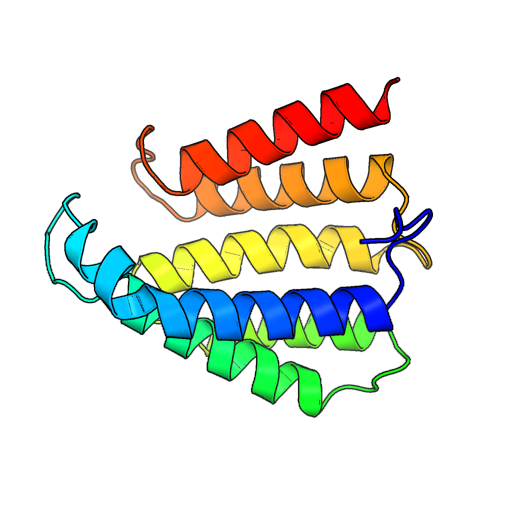5 13.886 1.00 94.75 67 GLY A O 1
ATOM 511 N N . ALA A 1 68 ? -3.926 -9.030 14.467 1.00 96.25 68 ALA A N 1
ATOM 512 C CA . ALA A 1 68 ? -3.320 -10.167 13.778 1.00 96.25 68 ALA A CA 1
ATOM 513 C C . ALA A 1 68 ? -3.233 -9.929 12.261 1.00 96.25 68 ALA A C 1
ATOM 515 O O . ALA A 1 68 ? -2.193 -10.182 11.653 1.00 96.25 68 ALA A O 1
ATOM 516 N N . THR A 1 69 ? -4.286 -9.373 11.653 1.00 97.12 69 THR A N 1
ATOM 517 C CA . THR A 1 69 ? -4.299 -9.006 10.228 1.00 97.12 69 THR A CA 1
ATOM 518 C C . THR A 1 69 ? -3.228 -7.954 9.905 1.00 97.12 69 THR A C 1
ATOM 520 O O . THR A 1 69 ? -2.459 -8.125 8.958 1.00 97.12 69 THR A O 1
ATOM 523 N N . CYS A 1 70 ? -3.124 -6.883 10.697 1.00 97.12 70 CYS A N 1
ATOM 524 C CA . CYS A 1 70 ? -2.103 -5.845 10.527 1.00 97.12 70 CYS A CA 1
ATOM 525 C C . CYS A 1 70 ? -0.678 -6.394 10.694 1.00 97.12 70 CYS A C 1
ATOM 527 O O . CYS A 1 70 ? 0.203 -6.063 9.895 1.00 97.12 70 CYS A O 1
ATOM 529 N N . ASP A 1 71 ? -0.451 -7.247 11.695 1.00 97.75 71 ASP A N 1
ATOM 530 C CA . ASP A 1 71 ? 0.848 -7.884 11.924 1.00 97.75 71 ASP A CA 1
ATOM 531 C C . ASP A 1 71 ? 1.238 -8.791 10.757 1.00 97.75 71 ASP A C 1
ATOM 533 O O . ASP A 1 71 ? 2.366 -8.705 10.273 1.00 97.75 71 ASP A O 1
ATOM 537 N N . ALA A 1 72 ? 0.296 -9.586 10.248 1.00 98.56 72 ALA A N 1
ATOM 538 C CA . ALA A 1 72 ? 0.506 -10.450 9.094 1.00 98.56 72 ALA A CA 1
ATOM 539 C C . ALA A 1 72 ? 0.833 -9.653 7.822 1.00 98.56 72 ALA A C 1
ATOM 541 O O . ALA A 1 72 ? 1.781 -9.981 7.110 1.00 98.56 72 ALA A O 1
ATOM 542 N N . ILE A 1 73 ? 0.126 -8.549 7.557 1.00 98.62 73 ILE A N 1
ATOM 543 C CA . ILE A 1 73 ? 0.435 -7.676 6.415 1.00 98.62 73 ILE A CA 1
ATOM 544 C C . ILE A 1 73 ? 1.849 -7.086 6.550 1.00 98.62 73 ILE A C 1
ATOM 546 O O . ILE A 1 73 ? 2.640 -7.108 5.601 1.00 98.62 73 ILE A O 1
ATOM 550 N N . SER A 1 74 ? 2.196 -6.575 7.735 1.00 98.25 74 SER A N 1
ATOM 551 C CA . SER A 1 74 ? 3.513 -5.988 8.007 1.00 98.25 74 SER A CA 1
ATOM 552 C C . SER A 1 74 ? 4.639 -7.020 7.889 1.00 98.25 74 SER A C 1
ATOM 554 O O . SER A 1 74 ? 5.664 -6.757 7.250 1.00 98.25 74 SER A O 1
ATOM 556 N N . HIS A 1 75 ? 4.444 -8.212 8.454 1.00 98.56 75 HIS A N 1
ATOM 557 C CA . HIS A 1 75 ? 5.404 -9.310 8.423 1.00 98.56 75 HIS A CA 1
ATOM 558 C C . HIS A 1 75 ? 5.573 -9.880 7.009 1.00 98.56 75 HIS A C 1
ATOM 560 O O . HIS A 1 75 ? 6.690 -9.895 6.486 1.00 98.56 75 HIS A O 1
ATOM 566 N N . GLY A 1 76 ? 4.472 -10.250 6.348 1.00 98.62 76 GLY A N 1
ATOM 567 C CA . GLY A 1 76 ? 4.474 -10.797 4.992 1.00 98.62 76 GLY A CA 1
ATOM 568 C C . GLY A 1 76 ? 5.077 -9.832 3.972 1.00 98.62 76 GLY A C 1
ATOM 569 O O . GLY A 1 76 ? 5.830 -10.250 3.093 1.00 98.62 76 GLY A O 1
ATOM 570 N N . SER A 1 77 ? 4.841 -8.523 4.127 1.00 98.31 77 SER A N 1
ATOM 571 C CA . SER A 1 77 ? 5.438 -7.518 3.241 1.00 98.31 77 SER A CA 1
ATOM 572 C C . SER A 1 77 ? 6.955 -7.414 3.401 1.00 98.31 77 SER A C 1
ATOM 574 O O . SER A 1 77 ? 7.661 -7.284 2.404 1.00 98.31 77 SER A O 1
ATOM 576 N N . LEU A 1 78 ? 7.469 -7.502 4.632 1.00 97.81 78 LEU A N 1
ATOM 577 C CA . LEU A 1 78 ? 8.903 -7.426 4.911 1.00 97.81 78 LEU A CA 1
ATOM 578 C C . LEU A 1 78 ? 9.631 -8.689 4.458 1.00 97.81 78 LEU A C 1
ATOM 580 O O . LEU A 1 78 ? 10.634 -8.600 3.755 1.00 97.81 78 LEU A O 1
ATOM 584 N N . MET A 1 79 ? 9.117 -9.859 4.840 1.00 98.19 79 MET A N 1
ATOM 585 C CA . MET A 1 79 ? 9.738 -11.144 4.508 1.00 98.19 79 MET A CA 1
ATOM 586 C C . MET A 1 79 ? 9.600 -11.484 3.021 1.00 98.19 79 MET A C 1
ATOM 588 O O . MET A 1 79 ? 10.450 -12.166 2.446 1.00 98.19 79 MET A O 1
ATOM 592 N N . GLY A 1 80 ? 8.536 -10.990 2.386 1.00 97.94 80 GLY A N 1
ATOM 593 C CA . GLY A 1 80 ? 8.249 -11.179 0.972 1.00 97.94 80 GLY A CA 1
ATOM 594 C C . GLY A 1 80 ? 8.871 -10.148 0.035 1.00 97.94 80 GLY A C 1
ATOM 595 O O . GLY A 1 80 ? 8.787 -10.342 -1.179 1.00 97.94 80 GLY A O 1
ATOM 596 N N . ALA A 1 81 ? 9.476 -9.075 0.556 1.00 97.88 81 ALA A N 1
ATOM 597 C CA . ALA A 1 81 ? 9.982 -7.964 -0.244 1.00 97.88 81 ALA A CA 1
ATOM 598 C C . ALA A 1 81 ? 10.967 -8.432 -1.329 1.00 97.88 81 ALA A C 1
ATOM 600 O O . ALA A 1 81 ? 11.965 -9.105 -1.054 1.00 97.88 81 ALA A O 1
ATOM 601 N N . ARG A 1 82 ? 10.703 -8.053 -2.585 1.00 96.25 82 ARG A N 1
ATOM 602 C CA . ARG A 1 82 ? 11.580 -8.330 -3.735 1.00 96.25 82 ARG A CA 1
ATOM 603 C C . ARG A 1 82 ? 12.069 -7.038 -4.372 1.00 96.25 82 ARG A C 1
ATOM 605 O O . ARG A 1 82 ? 11.261 -6.184 -4.723 1.00 96.25 82 ARG A O 1
ATOM 612 N N . GLY A 1 83 ? 13.384 -6.916 -4.541 1.00 92.81 83 GLY A N 1
ATOM 613 C CA . GLY A 1 83 ? 14.004 -5.732 -5.137 1.00 92.81 83 GLY A CA 1
ATOM 614 C C . GLY A 1 83 ? 13.681 -4.434 -4.388 1.00 92.81 83 GLY A C 1
ATOM 615 O O . GLY A 1 83 ? 13.121 -4.436 -3.290 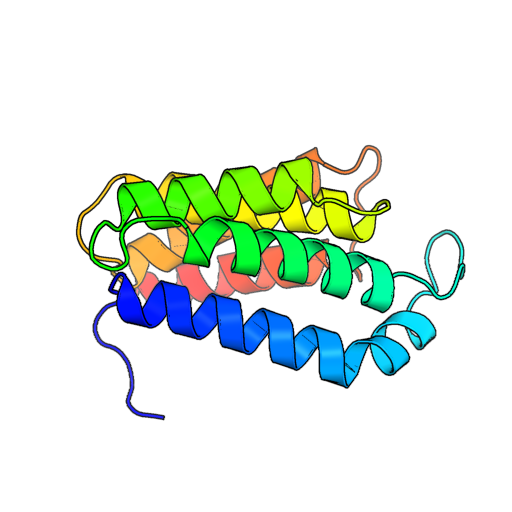1.00 92.81 83 GLY A O 1
ATOM 616 N N . ASN A 1 84 ? 14.017 -3.299 -4.998 1.00 92.31 84 ASN A N 1
ATOM 617 C CA . ASN A 1 84 ? 13.801 -1.992 -4.373 1.00 92.31 84 ASN A CA 1
ATOM 618 C C . ASN A 1 84 ? 12.310 -1.645 -4.262 1.00 92.31 84 ASN A C 1
ATOM 620 O O . ASN A 1 84 ? 11.877 -1.123 -3.237 1.00 92.31 84 ASN A O 1
ATOM 624 N N . SER A 1 85 ? 11.509 -1.964 -5.287 1.00 93.56 85 SER A N 1
ATOM 625 C CA . SER A 1 85 ? 10.070 -1.677 -5.279 1.00 93.56 85 SER A CA 1
ATOM 626 C C . SER A 1 85 ? 9.331 -2.472 -4.200 1.00 93.56 85 SER A C 1
ATOM 628 O O . SER A 1 85 ? 8.467 -1.915 -3.527 1.00 93.56 85 SER A O 1
ATOM 630 N N . GLY A 1 86 ? 9.709 -3.735 -3.968 1.00 95.81 86 GLY A N 1
ATOM 631 C CA . GLY A 1 86 ? 9.173 -4.542 -2.873 1.00 95.81 86 GLY A CA 1
ATOM 632 C C . GLY A 1 86 ? 9.581 -4.020 -1.496 1.00 95.81 86 GLY A C 1
ATOM 633 O O . GLY A 1 86 ? 8.744 -3.965 -0.599 1.00 95.81 86 GLY A O 1
ATOM 634 N N . VAL A 1 87 ? 10.829 -3.565 -1.326 1.00 96.25 87 VAL A N 1
ATOM 635 C CA . VAL A 1 87 ? 11.281 -2.952 -0.064 1.00 96.25 87 VAL A CA 1
ATOM 636 C C . VAL A 1 87 ? 10.505 -1.669 0.233 1.00 96.25 87 VAL A C 1
ATOM 638 O O . VAL A 1 87 ? 9.966 -1.539 1.329 1.00 96.25 87 VAL A O 1
ATOM 641 N N . ILE A 1 88 ? 10.366 -0.756 -0.732 1.00 96.44 88 ILE A N 1
ATOM 642 C CA . ILE A 1 88 ? 9.582 0.479 -0.547 1.00 96.44 88 ILE A CA 1
ATOM 643 C C . ILE A 1 88 ? 8.124 0.140 -0.216 1.00 96.44 88 ILE A C 1
ATOM 645 O O . ILE A 1 88 ? 7.566 0.676 0.741 1.00 96.44 88 ILE A O 1
ATOM 649 N N . LEU A 1 89 ? 7.526 -0.800 -0.955 1.00 97.69 89 LEU A N 1
ATOM 650 C CA . LEU A 1 89 ? 6.162 -1.257 -0.703 1.00 97.69 89 LEU A CA 1
ATOM 651 C C . LEU A 1 89 ? 5.995 -1.844 0.706 1.00 97.69 89 LEU A C 1
ATOM 653 O O . LEU A 1 89 ? 4.997 -1.563 1.367 1.00 97.69 89 LEU A O 1
ATOM 657 N N . SER A 1 90 ? 6.978 -2.603 1.197 1.00 98.38 90 SER A N 1
ATOM 658 C CA . SER A 1 90 ? 6.955 -3.140 2.562 1.00 98.38 90 SER A CA 1
ATOM 659 C C . SER A 1 90 ? 6.933 -2.043 3.625 1.00 98.38 90 SER A C 1
ATOM 661 O O . SER A 1 90 ? 6.244 -2.176 4.634 1.00 98.38 90 SER A O 1
ATOM 663 N N . GLN A 1 91 ? 7.632 -0.926 3.394 1.00 98.44 91 GLN A N 1
ATOM 664 C CA . GLN A 1 91 ? 7.641 0.192 4.336 1.00 98.44 91 GLN A CA 1
ATOM 665 C C . GLN A 1 91 ? 6.338 0.993 4.289 1.00 98.44 91 GLN A C 1
ATOM 667 O O . GLN A 1 91 ? 5.846 1.406 5.338 1.00 98.44 91 GLN A O 1
ATOM 672 N N . ILE A 1 92 ? 5.726 1.130 3.108 1.00 98.44 92 ILE A N 1
ATOM 673 C CA . ILE A 1 92 ? 4.377 1.701 2.960 1.00 98.44 92 ILE A CA 1
ATOM 674 C C . ILE A 1 92 ? 3.367 0.870 3.764 1.00 98.44 92 ILE A C 1
ATOM 676 O O . ILE A 1 92 ? 2.654 1.409 4.609 1.00 98.44 92 ILE A O 1
ATOM 680 N N . LEU A 1 93 ? 3.327 -0.448 3.541 1.00 98.44 93 LEU A N 1
ATOM 681 C CA . LEU A 1 93 ? 2.387 -1.346 4.222 1.00 98.44 93 LEU A CA 1
ATOM 682 C C . LEU A 1 93 ? 2.632 -1.404 5.733 1.00 98.44 93 LEU A C 1
ATOM 684 O O . LEU A 1 93 ? 1.675 -1.414 6.508 1.00 98.44 93 LEU A O 1
ATOM 688 N N . ARG A 1 94 ? 3.896 -1.381 6.167 1.00 97.88 94 ARG A N 1
ATOM 689 C CA . ARG A 1 94 ? 4.261 -1.281 7.585 1.00 97.88 94 ARG A CA 1
ATOM 690 C C . ARG A 1 94 ? 3.732 0.000 8.219 1.00 97.88 94 ARG A C 1
ATOM 692 O O . ARG A 1 94 ? 3.110 -0.089 9.268 1.00 97.88 94 ARG A O 1
ATOM 699 N N . GLY A 1 95 ? 3.952 1.158 7.592 1.00 96.75 95 GLY A N 1
ATOM 700 C CA . GLY A 1 95 ? 3.467 2.440 8.106 1.00 96.75 95 GLY A CA 1
ATOM 701 C C . GLY A 1 95 ? 1.941 2.490 8.199 1.00 96.75 95 GLY A C 1
ATOM 702 O O . GLY A 1 95 ? 1.402 2.912 9.219 1.00 96.75 95 GLY A O 1
ATOM 703 N N . LEU A 1 96 ? 1.240 1.966 7.184 1.00 96.06 96 LEU A N 1
ATOM 704 C CA . LEU A 1 96 ? -0.220 1.835 7.219 1.00 96.06 96 LEU A CA 1
ATOM 705 C C . LEU A 1 96 ? -0.676 0.990 8.415 1.00 96.06 96 LEU A C 1
ATOM 707 O O . LEU A 1 96 ? -1.479 1.428 9.236 1.00 96.06 96 LEU A O 1
ATOM 711 N N . THR A 1 97 ? -0.157 -0.231 8.515 1.00 95.94 97 THR A N 1
ATOM 712 C CA . THR A 1 97 ? -0.626 -1.230 9.485 1.00 95.94 97 THR A CA 1
ATOM 713 C C . THR A 1 97 ? -0.229 -0.907 10.917 1.00 95.94 97 THR A C 1
ATOM 715 O O . THR A 1 97 ? -1.031 -1.146 11.817 1.00 95.94 97 THR A O 1
ATOM 718 N N . SER A 1 98 ? 0.939 -0.294 11.150 1.00 94.38 98 SER A N 1
ATOM 719 C CA . SER A 1 98 ? 1.326 0.160 12.491 1.00 94.38 98 SER A CA 1
ATOM 720 C C . SER A 1 98 ? 0.339 1.174 13.051 1.00 94.38 98 SER A C 1
ATOM 722 O O . SER A 1 98 ? 0.043 1.145 14.236 1.00 94.38 98 SER A O 1
ATOM 724 N N . THR A 1 99 ? -0.212 2.037 12.196 1.00 93.44 99 THR A N 1
ATOM 725 C CA . THR A 1 99 ? -1.209 3.022 12.608 1.00 93.44 99 THR A CA 1
ATOM 726 C C . THR A 1 99 ? -2.599 2.392 12.692 1.00 93.44 99 THR A C 1
ATOM 728 O O . THR A 1 99 ? -3.305 2.579 13.679 1.00 93.44 99 THR A O 1
ATOM 731 N N . LEU A 1 100 ? -3.022 1.588 11.717 1.00 91.81 100 LEU A N 1
ATOM 732 C CA . LEU A 1 100 ? -4.357 0.976 11.757 1.00 91.81 100 LEU A CA 1
ATOM 733 C C . LEU A 1 100 ? -4.545 0.011 12.941 1.00 91.81 100 LEU A C 1
ATOM 735 O O . LEU A 1 100 ? -5.642 -0.066 13.479 1.00 91.81 100 LEU A O 1
ATOM 739 N N . LYS A 1 101 ? -3.481 -0.663 13.397 1.00 89.75 101 LYS A N 1
ATOM 740 C CA . LYS A 1 101 ? -3.524 -1.631 14.504 1.00 89.75 101 LYS A CA 1
ATOM 741 C C . LYS A 1 101 ? -3.910 -1.039 15.866 1.00 89.75 101 LYS A C 1
ATOM 743 O O . LYS A 1 101 ? -4.472 -1.750 16.692 1.00 89.75 101 LYS A O 1
ATOM 748 N N . GLU A 1 102 ? -3.584 0.222 16.151 1.00 78.19 102 GLU A N 1
ATOM 749 C CA . GLU A 1 102 ? -3.701 0.754 17.523 1.00 78.19 102 GLU A CA 1
ATOM 750 C C . GLU A 1 102 ? -5.142 1.100 17.947 1.00 78.19 102 GLU A C 1
ATOM 752 O O . GLU A 1 102 ? -5.334 1.546 19.077 1.00 78.19 102 GLU A O 1
ATOM 757 N N . GLN A 1 103 ? -6.152 0.945 17.079 1.00 65.19 103 GLN A N 1
ATOM 758 C CA . GLN A 1 103 ? -7.555 1.268 17.373 1.00 65.19 103 GLN A CA 1
ATOM 759 C C . GLN A 1 103 ? -8.513 0.287 16.684 1.00 65.19 103 GLN A C 1
ATOM 761 O O . GLN A 1 103 ? -8.216 -0.219 15.610 1.00 65.19 103 GLN A O 1
ATOM 766 N N . ALA A 1 104 ? -9.681 0.052 17.287 1.00 60.44 104 ALA A N 1
ATOM 767 C CA . ALA A 1 104 ? -10.645 -0.947 16.817 1.00 60.44 104 ALA A CA 1
ATOM 768 C C . ALA A 1 104 ? -11.309 -0.609 15.463 1.00 60.44 104 ALA A C 1
ATOM 770 O O . ALA A 1 104 ? -11.804 -1.515 14.799 1.00 60.44 104 ALA A O 1
ATOM 771 N N . GLU A 1 105 ? -11.340 0.665 15.045 1.00 65.88 105 GLU A N 1
ATOM 772 C CA . GLU A 1 105 ? -12.053 1.100 13.833 1.00 65.88 105 GLU A CA 1
ATOM 773 C C . GLU A 1 105 ? -11.316 2.238 13.098 1.00 65.88 105 GLU A C 1
ATOM 775 O O . GLU A 1 105 ? -10.946 3.253 13.696 1.00 65.88 105 GLU A O 1
ATOM 780 N N . GLY A 1 106 ? -11.122 2.092 11.781 1.00 67.31 106 GLY A N 1
ATOM 781 C CA . GLY A 1 106 ? -10.461 3.094 10.943 1.00 67.31 106 GLY A CA 1
ATOM 782 C C . GLY A 1 106 ? -11.409 4.217 10.519 1.00 67.31 106 GLY A C 1
ATOM 783 O O . GLY A 1 106 ? -12.139 4.077 9.538 1.00 67.31 106 GLY A O 1
ATOM 784 N N . THR A 1 107 ? -11.391 5.337 11.243 1.00 84.44 107 THR A N 1
ATOM 785 C CA . THR A 1 107 ? -12.046 6.589 10.823 1.00 84.44 107 THR A CA 1
ATOM 786 C C . THR A 1 107 ? -11.279 7.256 9.676 1.00 84.44 107 THR A C 1
ATOM 788 O O . THR A 1 107 ? -10.104 6.956 9.454 1.00 84.44 107 THR A O 1
ATOM 791 N N . GLY A 1 108 ? -11.898 8.218 8.981 1.00 88.06 108 GLY A N 1
ATOM 792 C CA . GLY A 1 108 ? -11.215 9.006 7.943 1.00 88.06 108 GLY A CA 1
ATOM 793 C C . GLY A 1 108 ? -9.918 9.664 8.439 1.00 88.06 108 GLY A C 1
ATOM 794 O O . GLY A 1 108 ? -8.890 9.580 7.769 1.00 88.06 108 GLY A O 1
ATOM 795 N N . GLN A 1 109 ? -9.924 10.213 9.661 1.00 89.56 109 GLN A N 1
ATOM 796 C CA . GLN A 1 109 ? -8.717 10.751 10.300 1.00 89.56 109 GLN A CA 1
ATOM 797 C C . GLN A 1 109 ? -7.642 9.678 10.491 1.00 89.56 109 GLN A C 1
ATOM 799 O O . GLN A 1 109 ? -6.473 9.917 10.204 1.00 89.56 109 GLN A O 1
ATOM 804 N N . ARG A 1 110 ? -8.025 8.467 10.910 1.00 89.38 110 ARG A N 1
ATOM 805 C CA . ARG A 1 110 ? -7.055 7.391 11.120 1.00 89.38 110 ARG A CA 1
ATOM 806 C C . ARG A 1 110 ? -6.437 6.904 9.814 1.00 89.38 110 ARG A C 1
ATOM 808 O O . ARG A 1 110 ? -5.250 6.595 9.784 1.00 89.38 110 ARG A O 1
ATOM 815 N N . VAL A 1 111 ? -7.218 6.866 8.735 1.00 91.69 111 VAL A N 1
ATOM 816 C CA . VAL A 1 111 ? -6.707 6.561 7.392 1.00 91.69 111 VAL A CA 1
ATOM 817 C C . VAL A 1 111 ? -5.711 7.634 6.938 1.00 91.69 111 VAL A C 1
ATOM 819 O O . VAL A 1 111 ? -4.655 7.292 6.406 1.00 91.69 111 VAL A O 1
ATOM 822 N N . ALA A 1 112 ? -5.986 8.915 7.203 1.00 94.38 112 ALA A N 1
ATOM 823 C CA . ALA A 1 112 ? -5.056 10.007 6.911 1.00 94.38 112 ALA A CA 1
ATOM 824 C C . ALA A 1 112 ? -3.739 9.892 7.703 1.00 94.38 112 ALA A C 1
ATOM 826 O O . ALA A 1 112 ? -2.648 10.052 7.138 1.00 94.38 112 ALA A O 1
ATOM 827 N N . ASP A 1 113 ? -3.820 9.553 8.991 1.00 94.69 113 ASP A N 1
ATOM 828 C CA . ASP A 1 113 ? -2.645 9.310 9.833 1.00 94.69 113 ASP A CA 1
ATOM 829 C C . ASP A 1 113 ? -1.839 8.104 9.321 1.00 94.69 113 ASP A C 1
ATOM 831 O O . ASP A 1 113 ? -0.613 8.169 9.214 1.00 94.69 113 ASP A O 1
ATOM 835 N N . ALA A 1 114 ? -2.520 7.020 8.935 1.00 95.50 114 ALA A N 1
ATOM 836 C CA . ALA A 1 114 ? -1.889 5.811 8.415 1.00 95.50 114 ALA A CA 1
ATOM 837 C C . ALA A 1 114 ? -1.162 6.074 7.089 1.00 95.50 114 ALA A C 1
ATOM 839 O O . ALA A 1 114 ? -0.0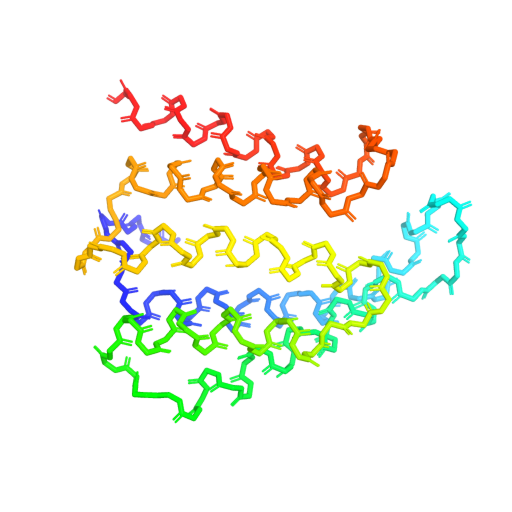21 5.647 6.914 1.00 95.50 114 ALA A O 1
ATOM 840 N N . LEU A 1 115 ? -1.773 6.824 6.165 1.00 97.31 115 LEU A N 1
ATOM 841 C CA . LEU A 1 115 ? -1.125 7.233 4.913 1.00 97.31 115 LEU A CA 1
ATOM 842 C C . LEU A 1 115 ? 0.082 8.143 5.166 1.00 97.31 115 LEU A C 1
ATOM 844 O O . LEU A 1 115 ? 1.090 8.053 4.466 1.00 97.31 115 LEU A O 1
ATOM 848 N N . THR A 1 116 ? 0.019 8.980 6.201 1.00 98.06 116 THR A N 1
ATOM 849 C CA . THR A 1 116 ? 1.153 9.815 6.617 1.00 98.06 116 THR A CA 1
ATOM 850 C C . THR A 1 116 ? 2.320 8.971 7.110 1.00 98.06 116 THR A C 1
ATOM 852 O O . THR A 1 116 ? 3.456 9.194 6.687 1.00 98.06 116 THR A O 1
ATOM 855 N N . ALA A 1 117 ? 2.050 7.977 7.959 1.00 98.00 117 ALA A N 1
ATOM 856 C CA . ALA A 1 117 ? 3.062 7.032 8.421 1.00 98.00 117 ALA A CA 1
ATOM 857 C C . ALA A 1 117 ? 3.642 6.209 7.258 1.00 98.00 117 ALA A C 1
ATOM 859 O O . ALA A 1 117 ? 4.854 6.012 7.177 1.00 98.00 117 ALA A O 1
ATOM 860 N N . ALA A 1 118 ? 2.795 5.791 6.315 1.00 98.25 118 ALA A N 1
ATOM 861 C CA . ALA A 1 118 ? 3.201 5.082 5.106 1.00 98.25 118 ALA A CA 1
ATOM 862 C C . ALA A 1 118 ? 4.147 5.913 4.227 1.00 98.25 118 ALA A C 1
ATOM 864 O O . ALA A 1 118 ? 5.176 5.408 3.779 1.00 98.25 118 ALA A O 1
ATOM 865 N N . SER A 1 119 ? 3.824 7.194 4.020 1.00 98.50 119 SER A N 1
ATOM 866 C CA . SER A 1 119 ? 4.678 8.135 3.293 1.00 98.50 119 SER A CA 1
ATOM 867 C C . SER A 1 119 ? 6.032 8.291 3.987 1.00 98.50 119 SER A C 1
ATOM 869 O O . SER A 1 119 ? 7.071 8.077 3.365 1.00 98.50 119 SER A O 1
ATOM 871 N N . ALA A 1 120 ? 6.043 8.545 5.299 1.00 98.12 120 ALA A N 1
ATOM 872 C CA . ALA A 1 120 ? 7.283 8.666 6.063 1.00 98.12 120 ALA A CA 1
ATOM 873 C C . ALA A 1 120 ? 8.168 7.410 5.942 1.00 98.12 120 ALA A C 1
ATOM 875 O O . ALA A 1 120 ? 9.358 7.524 5.638 1.00 98.12 120 ALA A O 1
ATOM 876 N N . GLY A 1 121 ? 7.583 6.217 6.098 1.00 97.50 121 GLY A N 1
ATOM 877 C CA . GLY A 1 121 ? 8.297 4.948 5.944 1.00 97.50 121 GLY A CA 1
ATOM 878 C C . GLY A 1 121 ? 8.865 4.749 4.536 1.00 97.50 121 GLY A C 1
ATOM 879 O O . GLY A 1 121 ? 10.010 4.323 4.384 1.00 97.50 121 GLY A O 1
ATOM 880 N N . ALA A 1 122 ? 8.111 5.114 3.497 1.00 97.19 122 ALA A N 1
ATOM 881 C CA . ALA A 1 122 ? 8.558 5.007 2.110 1.00 97.19 122 ALA A CA 1
ATOM 882 C C . ALA A 1 122 ? 9.784 5.887 1.819 1.00 97.19 122 ALA A C 1
ATOM 884 O O . ALA A 1 122 ? 10.743 5.419 1.206 1.00 97.19 122 ALA A O 1
ATOM 885 N N . TYR A 1 123 ? 9.782 7.142 2.283 1.00 97.31 123 TYR A N 1
ATOM 886 C CA . TYR A 1 123 ? 10.921 8.050 2.095 1.00 97.31 123 TYR A CA 1
ATOM 887 C C . TYR A 1 123 ? 12.146 7.590 2.891 1.00 97.31 123 TYR A C 1
ATOM 889 O O . TYR A 1 123 ? 13.263 7.678 2.387 1.00 97.31 123 TYR A O 1
ATOM 897 N N . GLN A 1 124 ? 11.956 7.050 4.099 1.00 95.62 124 GLN A N 1
ATOM 898 C CA . GLN A 1 124 ? 13.049 6.495 4.906 1.00 95.62 124 GLN A CA 1
ATOM 899 C C . GLN A 1 124 ? 13.677 5.236 4.289 1.00 95.62 124 GLN A C 1
ATOM 901 O O . GLN A 1 124 ? 14.852 4.961 4.527 1.00 95.62 124 GLN A O 1
ATOM 906 N N . ALA A 1 125 ? 12.929 4.492 3.470 1.00 93.25 125 ALA A N 1
ATOM 907 C CA . ALA A 1 125 ? 13.417 3.298 2.780 1.00 93.25 125 ALA A CA 1
ATOM 908 C C . ALA A 1 125 ? 14.442 3.601 1.671 1.00 93.25 125 ALA A C 1
ATOM 910 O O . ALA A 1 125 ? 15.108 2.686 1.182 1.00 93.25 125 ALA A O 1
ATOM 911 N N . VAL A 1 126 ? 14.549 4.861 1.233 1.00 92.62 126 VAL A N 1
ATOM 912 C CA . VAL A 1 126 ? 15.327 5.255 0.054 1.00 92.62 126 VAL A CA 1
ATOM 913 C C . VAL A 1 126 ? 16.427 6.231 0.453 1.00 92.62 126 VAL A C 1
ATOM 915 O O . VAL A 1 126 ? 16.165 7.326 0.934 1.00 92.62 126 VAL A O 1
ATOM 918 N N . LEU A 1 127 ? 17.685 5.871 0.179 1.00 90.88 127 LEU A N 1
ATOM 919 C CA . LEU A 1 127 ? 18.848 6.701 0.526 1.00 90.88 127 LEU A CA 1
ATOM 920 C C . LEU A 1 127 ? 18.829 8.089 -0.145 1.00 90.88 127 LEU A C 1
ATOM 922 O O . LEU A 1 127 ? 19.306 9.066 0.426 1.00 90.88 127 LEU A O 1
ATOM 926 N N . LYS A 1 128 ? 18.315 8.169 -1.377 1.00 91.31 128 LYS A N 1
ATOM 927 C CA . LYS A 1 128 ? 18.156 9.412 -2.146 1.00 91.31 128 LYS A CA 1
ATOM 928 C C . LYS A 1 128 ? 16.742 9.471 -2.738 1.00 91.31 128 LYS A C 1
ATOM 930 O O . LYS A 1 128 ? 16.555 9.010 -3.863 1.00 91.31 128 LYS A O 1
ATOM 935 N N . PRO A 1 129 ? 15.747 9.962 -1.980 1.00 91.75 129 PRO A N 1
ATOM 936 C CA . PRO A 1 129 ? 14.364 10.070 -2.440 1.00 91.75 129 PRO A CA 1
ATOM 937 C C . PRO A 1 129 ? 14.235 10.987 -3.660 1.00 91.75 129 PRO A C 1
ATOM 939 O O . PRO A 1 129 ? 14.880 12.035 -3.718 1.00 91.75 129 PRO A O 1
ATOM 942 N N . VAL A 1 130 ? 13.393 10.605 -4.623 1.00 89.38 130 VAL A N 1
ATOM 943 C CA . VAL A 1 130 ? 13.143 11.376 -5.850 1.00 89.38 130 VAL A CA 1
ATOM 944 C C . VAL A 1 130 ? 11.641 11.468 -6.106 1.00 89.38 130 VAL A C 1
ATOM 946 O O . VAL A 1 130 ? 10.937 10.455 -6.097 1.00 89.38 130 VAL A O 1
ATOM 949 N N . GLU A 1 131 ? 11.164 12.690 -6.339 1.00 91.81 131 GLU A N 1
ATOM 950 C CA . GLU A 1 131 ? 9.789 12.964 -6.762 1.00 91.81 131 GLU A CA 1
ATOM 951 C C . GLU A 1 131 ? 9.553 12.537 -8.223 1.00 91.81 131 GLU A C 1
ATOM 953 O O . GLU A 1 131 ? 10.482 12.465 -9.024 1.00 91.81 131 GLU A O 1
ATOM 958 N N . GLY A 1 132 ? 8.302 12.253 -8.583 1.00 89.56 132 GLY A N 1
ATOM 959 C CA . GLY A 1 132 ? 7.939 11.570 -9.828 1.00 89.56 132 GLY A CA 1
ATOM 960 C C . GLY A 1 132 ? 7.991 10.041 -9.719 1.00 89.56 132 GLY A C 1
ATOM 961 O O . GLY A 1 132 ? 7.999 9.352 -10.736 1.00 89.56 132 GLY A O 1
ATOM 962 N N . THR A 1 133 ? 8.031 9.503 -8.496 1.00 89.25 133 THR A N 1
ATOM 963 C CA . THR A 1 133 ? 8.041 8.058 -8.214 1.00 89.25 133 THR A CA 1
ATOM 964 C C . THR A 1 133 ? 6.859 7.668 -7.320 1.00 89.25 133 THR A C 1
ATOM 966 O O . THR A 1 133 ? 6.020 8.501 -6.976 1.00 89.25 133 THR A O 1
ATOM 969 N N . ILE A 1 134 ? 6.791 6.401 -6.894 1.00 91.56 134 ILE A N 1
ATOM 970 C CA . ILE A 1 134 ? 5.801 5.937 -5.905 1.00 91.56 134 ILE A CA 1
ATOM 971 C C . ILE A 1 134 ? 5.821 6.767 -4.607 1.00 91.56 134 ILE A C 1
ATOM 973 O O . ILE A 1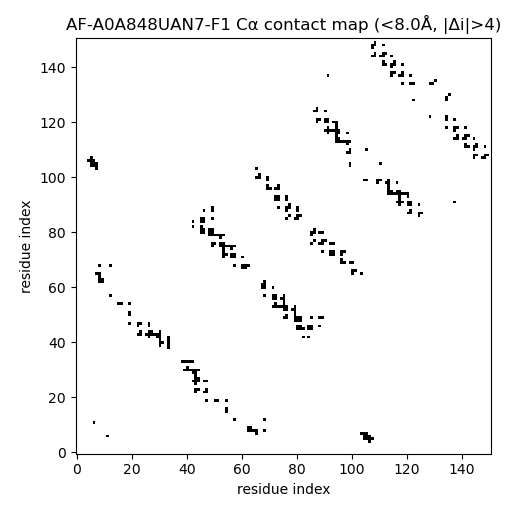 134 ? 4.790 6.886 -3.949 1.00 91.56 134 ILE A O 1
ATOM 977 N N . LEU A 1 135 ? 6.961 7.388 -4.274 1.00 95.25 135 LEU A N 1
ATOM 978 C CA . LEU A 1 135 ? 7.109 8.283 -3.124 1.00 95.25 135 LEU A CA 1
ATOM 979 C C . LEU A 1 135 ? 6.169 9.494 -3.229 1.00 95.25 135 LEU A C 1
ATOM 981 O O . LEU A 1 135 ? 5.447 9.805 -2.285 1.00 95.25 135 LEU A O 1
ATOM 985 N N . THR A 1 136 ? 6.090 10.103 -4.414 1.00 95.75 136 THR A N 1
ATOM 986 C CA . THR A 1 136 ? 5.166 11.210 -4.690 1.00 95.75 136 THR A CA 1
ATOM 987 C C . THR A 1 136 ? 3.724 10.764 -4.525 1.00 95.75 136 THR A C 1
ATOM 989 O O . THR A 1 136 ? 2.940 11.447 -3.879 1.00 95.75 136 THR A O 1
ATOM 992 N N . VAL A 1 137 ? 3.375 9.591 -5.064 1.00 95.50 137 VAL A N 1
ATOM 993 C CA . VAL A 1 137 ? 2.003 9.071 -4.999 1.00 95.50 137 VAL A CA 1
ATOM 994 C C . VAL A 1 137 ? 1.561 8.868 -3.550 1.00 95.50 137 VAL A C 1
ATOM 996 O O . VAL A 1 137 ? 0.473 9.311 -3.185 1.00 95.50 137 VAL A O 1
ATOM 999 N N . VAL A 1 138 ? 2.389 8.242 -2.705 1.00 97.50 138 VAL A N 1
ATOM 1000 C CA . VAL A 1 138 ? 2.027 8.018 -1.294 1.00 97.50 138 VAL A CA 1
ATOM 1001 C C . VAL A 1 138 ? 1.985 9.324 -0.494 1.00 97.50 138 VAL A C 1
ATOM 1003 O O . VAL A 1 138 ? 1.095 9.486 0.338 1.00 97.50 138 VAL A O 1
ATOM 1006 N N . ARG A 1 139 ? 2.875 10.286 -0.778 1.00 98.31 139 ARG A N 1
ATOM 1007 C CA . ARG A 1 139 ? 2.857 11.612 -0.144 1.00 98.31 139 ARG A CA 1
ATOM 1008 C C . ARG A 1 139 ? 1.594 12.394 -0.493 1.00 98.31 139 ARG A C 1
ATOM 1010 O O . ARG A 1 139 ? 0.877 12.800 0.412 1.00 98.31 139 ARG A O 1
ATOM 1017 N N . GLU A 1 140 ? 1.299 12.551 -1.781 1.00 98.38 140 GLU A N 1
ATOM 1018 C CA . GLU A 1 140 ? 0.108 13.273 -2.250 1.00 98.38 140 GLU A CA 1
ATOM 1019 C C . GLU A 1 140 ? -1.181 12.612 -1.744 1.00 98.38 140 GLU A C 1
ATOM 1021 O O . GLU A 1 140 ? -2.123 13.296 -1.352 1.00 98.38 140 GLU A O 1
ATOM 1026 N N . SER A 1 141 ? -1.208 11.274 -1.676 1.00 97.69 141 SER A N 1
ATOM 1027 C CA . SER A 1 141 ? -2.335 10.540 -1.087 1.00 97.69 141 SER A CA 1
ATOM 1028 C C . SER A 1 141 ? -2.512 10.864 0.399 1.00 97.69 141 SER A C 1
ATOM 1030 O O . SER A 1 141 ? -3.638 11.052 0.854 1.00 97.69 141 SER A O 1
ATOM 1032 N N . ALA A 1 142 ? -1.415 10.951 1.159 1.00 97.75 142 ALA A N 1
ATOM 1033 C CA . ALA A 1 142 ? -1.453 11.316 2.572 1.00 97.75 142 ALA A CA 1
ATOM 1034 C C . ALA A 1 142 ? -1.923 12.761 2.787 1.00 97.75 142 ALA A C 1
ATOM 1036 O O . ALA A 1 142 ? -2.747 13.012 3.667 1.00 97.75 142 ALA A O 1
ATOM 1037 N N . ASP A 1 143 ? -1.438 13.699 1.975 1.00 97.75 143 ASP A N 1
ATOM 1038 C CA . ASP A 1 143 ? -1.808 15.112 2.070 1.00 97.75 143 ASP A CA 1
ATOM 1039 C C . ASP A 1 143 ? -3.282 15.332 1.697 1.00 97.75 143 ASP A C 1
ATOM 1041 O O . ASP A 1 143 ? -4.009 16.023 2.416 1.00 97.75 143 ASP A O 1
ATOM 1045 N N . ALA A 1 144 ? -3.765 14.669 0.642 1.00 97.31 144 ALA A N 1
ATOM 1046 C CA . ALA A 1 144 ? -5.175 14.698 0.261 1.00 97.31 144 ALA A CA 1
ATOM 1047 C C . ALA A 1 144 ? -6.080 14.067 1.332 1.00 97.31 144 ALA A C 1
ATOM 1049 O O . ALA A 1 144 ? -7.126 14.627 1.663 1.00 97.31 144 ALA A O 1
ATOM 1050 N N . ALA A 1 145 ? -5.676 12.931 1.913 1.00 95.12 145 ALA A N 1
ATOM 1051 C CA . ALA A 1 145 ? -6.436 12.280 2.978 1.00 95.12 145 ALA A CA 1
ATOM 1052 C C . ALA A 1 145 ? -6.521 13.152 4.238 1.00 95.12 145 ALA A C 1
ATOM 1054 O O . ALA A 1 145 ? -7.593 13.261 4.827 1.00 95.12 145 ALA A O 1
ATOM 1055 N N . LYS A 1 146 ? -5.426 13.827 4.615 1.00 95.25 146 LYS A N 1
ATOM 1056 C CA . LYS A 1 146 ? -5.439 14.820 5.698 1.00 95.25 146 LYS A CA 1
ATOM 1057 C C . LYS A 1 146 ? -6.403 15.957 5.401 1.00 95.25 146 LYS A C 1
ATOM 1059 O O . LYS A 1 146 ? -7.196 16.307 6.262 1.00 95.25 146 LYS A O 1
ATOM 1064 N N . ALA A 1 147 ? -6.362 16.535 4.203 1.00 95.19 147 ALA A N 1
ATOM 1065 C CA . ALA A 1 147 ? -7.277 17.619 3.852 1.00 95.19 147 ALA A CA 1
ATOM 1066 C C . ALA A 1 147 ? -8.748 17.173 3.947 1.00 95.19 147 ALA A C 1
ATOM 1068 O O . ALA A 1 147 ? -9.579 17.911 4.468 1.00 95.19 147 ALA A O 1
ATOM 1069 N N . ALA A 1 148 ? -9.050 15.948 3.507 1.00 91.94 148 ALA A N 1
ATOM 1070 C CA . ALA A 1 148 ? -10.391 15.374 3.566 1.00 91.94 148 ALA A CA 1
ATOM 1071 C C . ALA A 1 148 ? -10.845 14.998 4.986 1.00 91.94 148 ALA A C 1
ATOM 1073 O O . ALA A 1 148 ? -12.041 15.001 5.248 1.00 91.94 148 ALA A O 1
ATOM 1074 N N . SER A 1 149 ? -9.929 14.672 5.905 1.00 86.44 149 SER A N 1
ATOM 1075 C CA . SER A 1 149 ? -10.285 14.296 7.280 1.00 86.44 149 SER A CA 1
ATOM 1076 C C . SER A 1 149 ? -10.600 15.483 8.193 1.00 86.44 149 SER A C 1
ATOM 1078 O O . SER A 1 149 ? -11.151 15.287 9.274 1.00 86.44 149 SER A O 1
ATOM 1080 N N . HIS A 1 150 ? -10.238 16.698 7.770 1.00 71.69 150 HIS A N 1
ATOM 1081 C CA . HIS A 1 150 ? -10.495 17.948 8.490 1.00 71.69 150 HIS A CA 1
ATOM 1082 C C . HIS A 1 150 ? -11.732 18.707 7.967 1.00 71.69 150 HIS A C 1
ATOM 1084 O O . HIS A 1 150 ? -12.000 19.811 8.448 1.00 71.69 150 HIS A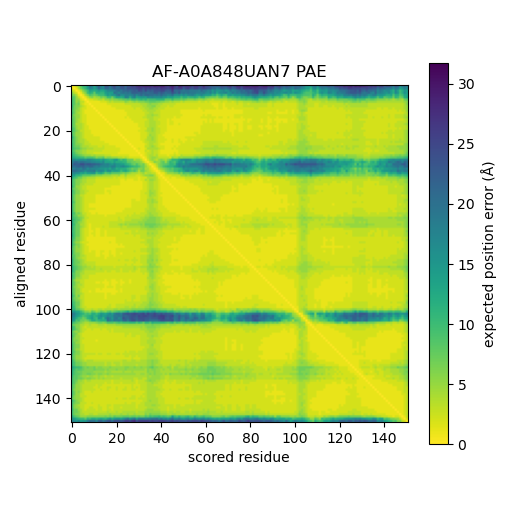 O 1
ATOM 1090 N N . GLY A 1 151 ? -12.451 18.153 6.982 1.00 51.91 151 GLY A N 1
ATOM 1091 C CA . GLY A 1 151 ? -13.703 18.691 6.431 1.00 51.91 151 GLY A CA 1
ATOM 1092 C C . GLY A 1 151 ? -14.912 17.877 6.865 1.00 51.91 151 GLY A C 1
ATOM 1093 O O . GLY A 1 151 ? -15.976 18.504 7.054 1.00 51.91 151 GLY A O 1
#

Foldseek 3Di:
DPDDQWDALQNVLVVLVVVLVVLQVCLQVVLVVPVPPDSPSCLSVQQNQLSVQLNVQLVPFDSRQLLRNLVSNLVSLCVRGDPLNSQLVSQLSNLLSVQSNPDRIQHLVSNLNSLVRSLVSSQVSDPDDDPPDVSVVSVVVSVVSNVVRVD